Protein AF-A0A946J1V2-F1 (afdb_monomer)

Radius of gyration: 23.93 Å; Cα contacts (8 Å, |Δi|>4): 44; chains: 1; bounding box: 47×40×72 Å

Secondary structure (DSSP, 8-state):
---SS--S-THHHHTTS-SSS-HHHHHH--HHHHHHHHHHHHHHHHHHHHHHHHHHHHTTT--HHHHHHHHHHHHHHTT---GGGGTTS-HHHHHHHHHHHHHHHHGGGSGGGGGGG--GGGGG--S---

Sequence (130 aa):
MSAVITLFPSSRRQNALNGMSNERVKAISRLRDTSIILLIVVTAGLGLNTIFDSYHHASQKDVSEMLLLSEYLKSVATLRANASLIENVGIAYKVHMLVGMTIFLIFPFTRLVHVWSVPVTYLKRPYQIV

Structure (mmCIF, N/CA/C/O backbone):
data_AF-A0A946J1V2-F1
#
_entry.id   AF-A0A946J1V2-F1
#
loop_
_atom_site.group_PDB
_atom_site.id
_atom_site.type_symbol
_atom_site.label_atom_id
_atom_site.label_alt_id
_atom_site.label_comp_id
_atom_site.label_asym_id
_atom_site.label_entity_id
_atom_site.label_seq_id
_atom_site.pdbx_PDB_ins_code
_atom_site.Cartn_x
_atom_site.Cartn_y
_atom_site.Cartn_z
_atom_site.occupancy
_atom_site.B_iso_or_equiv
_atom_site.auth_seq_id
_atom_site.auth_comp_id
_atom_site.auth_asym_id
_atom_site.auth_atom_id
_atom_site.pdbx_PDB_model_num
ATOM 1 N N . MET A 1 1 ? 31.877 -25.937 49.356 1.00 45.31 1 MET A N 1
ATOM 2 C CA . MET A 1 1 ? 31.536 -24.701 48.612 1.00 45.31 1 MET A CA 1
ATOM 3 C C . MET A 1 1 ? 31.158 -25.078 47.188 1.00 45.31 1 MET A C 1
ATOM 5 O O . MET A 1 1 ? 31.901 -24.857 46.247 1.00 45.31 1 MET A O 1
ATOM 9 N N . SER A 1 2 ? 30.015 -25.744 47.081 1.00 44.66 2 SER A N 1
ATOM 10 C CA . SER A 1 2 ? 29.373 -26.206 45.855 1.00 44.66 2 SER A CA 1
ATOM 11 C C . SER A 1 2 ? 27.890 -25.863 46.028 1.00 44.66 2 SER A C 1
ATOM 13 O O . SER A 1 2 ? 27.428 -25.860 47.169 1.00 44.66 2 SER A O 1
ATOM 15 N N . ALA A 1 3 ? 27.181 -25.589 44.933 1.00 49.34 3 ALA A N 1
ATOM 16 C CA . ALA A 1 3 ? 25.720 -25.415 44.852 1.00 49.34 3 ALA A CA 1
ATOM 17 C C . ALA A 1 3 ? 25.115 -23.992 44.935 1.00 49.34 3 ALA A C 1
ATOM 19 O O . ALA A 1 3 ? 24.144 -23.788 45.653 1.00 49.34 3 ALA A O 1
ATOM 20 N N . VAL A 1 4 ? 25.590 -23.025 44.130 1.00 51.34 4 VAL A N 1
ATOM 21 C CA . VAL A 1 4 ? 24.802 -21.796 43.821 1.00 51.34 4 VAL A CA 1
ATOM 22 C C . VAL A 1 4 ? 24.878 -21.392 42.326 1.00 51.34 4 VAL A C 1
ATOM 24 O O . VAL A 1 4 ? 24.717 -20.232 41.979 1.00 51.34 4 VAL A O 1
ATOM 27 N N . ILE A 1 5 ? 25.140 -22.326 41.395 1.00 55.16 5 ILE A N 1
ATOM 28 C CA . ILE A 1 5 ? 25.204 -22.029 39.935 1.00 55.16 5 ILE A CA 1
ATOM 29 C C . ILE A 1 5 ? 24.383 -23.051 39.114 1.00 55.16 5 ILE A C 1
ATOM 31 O O . ILE A 1 5 ? 24.770 -23.467 38.031 1.00 55.16 5 ILE A O 1
ATOM 35 N N . THR A 1 6 ? 23.231 -23.506 39.617 1.00 53.81 6 THR A N 1
ATOM 36 C CA . THR A 1 6 ? 22.378 -24.488 38.901 1.00 53.81 6 THR A CA 1
ATOM 37 C C . THR A 1 6 ? 20.873 -24.222 39.022 1.00 53.81 6 THR A C 1
ATOM 39 O O . THR A 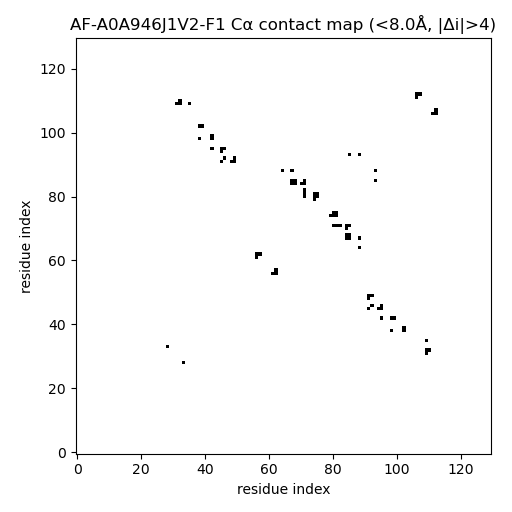1 6 ? 20.076 -25.154 39.003 1.00 53.81 6 THR A O 1
ATOM 42 N N . LEU A 1 7 ? 20.443 -22.958 39.124 1.00 52.53 7 LEU A N 1
ATOM 43 C CA . LEU A 1 7 ? 19.019 -22.621 39.306 1.00 52.53 7 LEU A CA 1
ATOM 44 C C . LEU A 1 7 ? 18.465 -21.636 38.268 1.00 52.53 7 LEU A C 1
ATOM 46 O O . LEU A 1 7 ? 17.565 -20.853 38.552 1.00 52.53 7 LEU A O 1
ATOM 50 N N . PHE A 1 8 ? 18.969 -21.709 37.034 1.00 51.31 8 PHE A N 1
ATOM 51 C CA . PHE A 1 8 ? 18.286 -21.128 35.878 1.00 51.31 8 PHE A CA 1
ATOM 52 C C . PHE A 1 8 ? 17.821 -22.249 34.940 1.00 51.31 8 PHE A C 1
ATOM 54 O O . PHE A 1 8 ? 18.660 -22.913 34.327 1.00 51.31 8 PHE A O 1
ATOM 61 N N . PRO A 1 9 ? 16.503 -22.491 34.807 1.00 52.69 9 PRO A N 1
ATOM 62 C CA . PRO A 1 9 ? 15.986 -23.489 33.884 1.00 52.69 9 PRO A CA 1
ATOM 63 C C . PRO A 1 9 ? 16.302 -23.066 32.445 1.00 52.69 9 PRO A C 1
ATOM 65 O O . PRO A 1 9 ? 15.791 -22.063 31.941 1.00 52.69 9 PRO A O 1
ATOM 68 N N . SER A 1 10 ? 17.120 -23.856 31.754 1.00 58.12 10 SER A N 1
ATOM 69 C CA . SER A 1 10 ? 17.468 -23.705 30.333 1.00 58.12 10 SER A CA 1
ATOM 70 C C . SER A 1 10 ? 16.285 -23.944 29.374 1.00 58.12 10 SER A C 1
ATOM 72 O O . SER A 1 10 ? 16.430 -23.808 28.159 1.00 58.12 10 SER A O 1
ATOM 74 N N . SER A 1 11 ? 15.091 -24.236 29.899 1.00 53.88 11 SER A N 1
ATOM 75 C CA . SER A 1 11 ? 13.886 -24.580 29.135 1.00 53.88 11 SER A CA 1
ATOM 76 C C . SER A 1 11 ? 13.219 -23.397 28.423 1.00 53.88 11 SER A C 1
ATOM 78 O O . SER A 1 11 ? 12.518 -23.600 27.436 1.00 53.88 11 SER A O 1
ATOM 80 N N . ARG A 1 12 ? 13.445 -22.144 28.852 1.00 54.72 12 ARG A N 1
ATOM 81 C CA . ARG A 1 12 ? 12.835 -20.970 28.187 1.00 54.72 12 ARG A CA 1
ATOM 82 C C . ARG A 1 12 ? 13.540 -20.531 26.905 1.00 54.72 12 ARG A C 1
ATOM 84 O O . ARG A 1 12 ? 12.921 -19.845 26.099 1.00 54.72 12 ARG A O 1
ATOM 91 N N . ARG A 1 13 ? 14.807 -20.906 26.694 1.00 51.59 13 ARG A N 1
ATOM 92 C CA . ARG A 1 13 ? 15.555 -20.506 25.487 1.00 51.59 13 ARG A CA 1
ATOM 93 C C . ARG A 1 13 ? 15.190 -21.331 24.251 1.00 51.59 13 ARG A C 1
ATOM 95 O O . ARG A 1 13 ? 15.272 -20.809 23.147 1.00 51.59 13 ARG A O 1
ATOM 102 N N . GLN A 1 14 ? 14.735 -22.573 24.420 1.00 50.84 14 GLN A N 1
ATOM 103 C CA . GLN A 1 14 ? 14.383 -23.447 23.291 1.00 50.84 14 GLN A CA 1
ATOM 104 C C . GLN A 1 14 ? 13.028 -23.084 22.652 1.00 50.84 14 GLN A C 1
ATOM 106 O O . GLN A 1 14 ? 12.845 -23.260 21.452 1.00 50.84 14 GLN A O 1
ATOM 111 N N . ASN A 1 15 ? 12.106 -22.481 23.410 1.00 49.16 15 ASN A N 1
ATOM 112 C CA . ASN A 1 15 ? 10.790 -22.073 22.897 1.00 49.16 15 ASN A CA 1
ATOM 113 C C . ASN A 1 15 ? 10.818 -20.826 21.999 1.00 49.16 15 ASN A C 1
ATOM 115 O O . ASN A 1 15 ? 9.828 -20.546 21.327 1.00 49.16 15 ASN A O 1
ATOM 119 N N . ALA A 1 16 ? 11.924 -20.080 21.969 1.00 52.28 16 ALA A N 1
ATOM 120 C CA . ALA A 1 16 ? 12.044 -18.889 21.130 1.00 52.28 16 ALA A CA 1
ATOM 121 C C . ALA A 1 16 ? 12.305 -19.221 19.650 1.00 52.28 16 ALA A C 1
ATOM 123 O O . ALA A 1 16 ? 12.0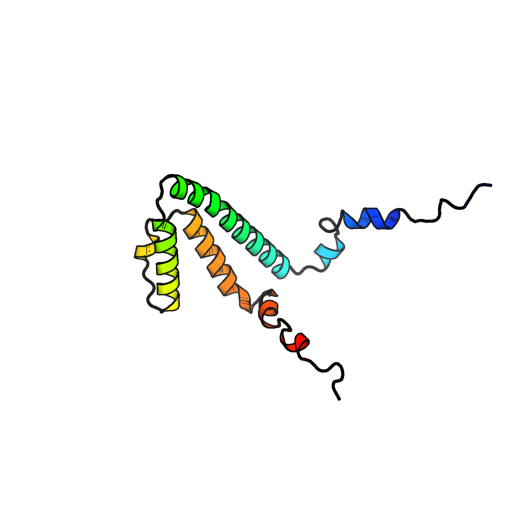56 -18.385 18.788 1.00 52.28 16 ALA A O 1
ATOM 124 N N . LEU A 1 17 ? 12.776 -20.438 19.347 1.00 54.25 17 LEU A N 1
ATOM 125 C CA . LEU A 1 17 ? 13.161 -20.842 17.989 1.00 54.25 17 LEU A CA 1
ATOM 126 C C . LEU A 1 17 ? 12.068 -21.628 17.240 1.00 54.25 17 LEU A C 1
ATOM 128 O O . LEU A 1 17 ? 12.181 -21.827 16.036 1.00 54.25 17 LEU A O 1
ATOM 132 N N . ASN A 1 18 ? 10.976 -22.014 17.913 1.00 57.50 18 ASN A N 1
ATOM 133 C CA . ASN A 1 18 ? 9.945 -22.916 17.371 1.00 57.50 18 ASN A CA 1
ATOM 134 C C . ASN A 1 18 ? 8.568 -22.245 17.201 1.00 57.50 18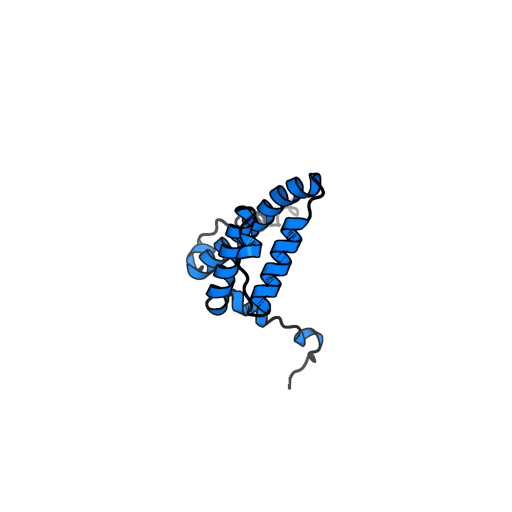 ASN A C 1
ATOM 136 O O . ASN A 1 18 ? 7.526 -22.869 17.399 1.00 57.50 18 ASN A O 1
ATOM 140 N N . GLY A 1 19 ? 8.530 -20.956 16.855 1.00 54.69 19 GLY A N 1
ATOM 141 C CA . GLY A 1 19 ? 7.265 -20.248 16.609 1.00 54.69 19 GLY A CA 1
ATOM 142 C C . GLY A 1 19 ? 6.504 -20.770 15.381 1.00 54.69 19 GLY A C 1
ATOM 143 O O . GLY A 1 19 ? 5.276 -20.814 15.386 1.00 54.69 19 GLY A O 1
ATOM 144 N N . MET A 1 20 ? 7.226 -21.214 14.347 1.00 52.50 20 MET A N 1
ATOM 145 C CA . MET A 1 20 ? 6.648 -21.641 13.063 1.00 52.50 20 MET A CA 1
ATOM 146 C C . MET A 1 20 ? 6.233 -23.122 13.013 1.00 52.50 20 MET A C 1
ATOM 148 O O . MET A 1 20 ? 5.453 -23.504 12.146 1.00 52.50 20 MET A O 1
ATOM 152 N N . SER A 1 21 ? 6.714 -23.954 13.940 1.00 52.53 21 SER A N 1
ATOM 153 C CA . SER A 1 21 ? 6.462 -25.406 14.000 1.00 52.53 21 SER A CA 1
ATOM 154 C C . SER A 1 21 ? 5.502 -25.812 15.124 1.00 52.53 21 SER A C 1
ATOM 156 O O . SER A 1 21 ? 5.348 -26.991 15.433 1.00 52.53 21 SER A O 1
ATOM 158 N N . ASN A 1 22 ? 4.842 -24.841 15.755 1.00 57.06 22 ASN A N 1
ATOM 159 C CA . ASN A 1 22 ? 3.966 -25.095 16.888 1.00 57.06 22 ASN A CA 1
ATOM 160 C C . ASN A 1 22 ? 2.566 -25.504 16.398 1.00 57.06 22 ASN A C 1
ATOM 162 O O . ASN A 1 22 ? 1.788 -24.659 15.947 1.00 57.06 22 ASN A O 1
ATOM 166 N N . GLU A 1 23 ? 2.216 -26.789 16.510 1.00 59.72 23 GLU A N 1
ATOM 167 C CA . GLU A 1 23 ? 0.894 -27.308 16.109 1.00 59.72 23 GLU A CA 1
ATOM 168 C C . GLU A 1 23 ? -0.271 -26.546 16.754 1.00 59.72 23 GLU A C 1
ATOM 170 O O . GLU A 1 23 ? -1.328 -26.379 16.148 1.00 59.72 23 GLU A O 1
ATOM 175 N N . ARG A 1 24 ? -0.049 -25.977 17.945 1.00 58.50 24 ARG A N 1
ATOM 176 C CA . ARG A 1 24 ? -1.027 -25.154 18.667 1.00 58.50 24 ARG A CA 1
ATOM 177 C C . ARG A 1 24 ? -1.457 -23.899 17.901 1.00 58.50 24 ARG A C 1
ATOM 179 O O . ARG A 1 24 ? -2.619 -23.516 17.976 1.00 58.50 24 ARG A O 1
ATOM 186 N N . VAL A 1 25 ? -0.549 -23.264 17.155 1.00 56.66 25 VAL A N 1
ATOM 187 C CA . VAL A 1 25 ? -0.862 -22.061 16.360 1.00 56.66 25 VAL A CA 1
ATOM 188 C C . VAL A 1 25 ? -1.631 -22.446 15.098 1.00 56.66 25 VAL A C 1
ATOM 190 O O . VAL A 1 25 ? -2.593 -21.775 14.728 1.00 56.66 25 VAL A O 1
ATOM 193 N N . LYS A 1 26 ? -1.271 -23.573 14.476 1.00 58.06 26 LYS A N 1
ATOM 194 C CA . LYS A 1 26 ? -1.961 -24.102 13.292 1.00 58.06 26 LYS A CA 1
ATOM 195 C C . LYS A 1 26 ? -3.371 -24.611 13.623 1.00 58.06 26 LYS A C 1
ATOM 197 O O . LYS A 1 26 ? -4.271 -24.435 12.813 1.00 58.06 26 LYS A O 1
ATOM 202 N N . ALA A 1 27 ? -3.575 -25.149 14.829 1.00 59.28 27 ALA A N 1
ATOM 203 C CA . ALA A 1 27 ? -4.865 -25.641 15.319 1.00 59.28 27 ALA A CA 1
ATOM 204 C C . ALA A 1 27 ? -5.897 -24.531 15.606 1.00 59.28 27 ALA A C 1
ATOM 206 O O . ALA A 1 27 ? -7.097 -24.792 15.584 1.00 59.28 27 ALA A O 1
ATOM 207 N N . ILE A 1 28 ? -5.449 -23.298 15.871 1.00 60.53 28 ILE A N 1
ATOM 208 C CA . ILE A 1 28 ? -6.322 -22.148 16.187 1.00 60.53 28 ILE A CA 1
ATOM 209 C C . ILE A 1 28 ? -6.393 -21.155 15.007 1.00 60.53 28 ILE A C 1
ATOM 211 O O . ILE A 1 28 ? -7.293 -20.311 14.940 1.00 60.53 28 ILE A O 1
ATOM 215 N N . SER A 1 29 ? -5.473 -21.258 14.042 1.00 60.47 29 SER A N 1
ATOM 216 C CA . SER A 1 29 ? -5.459 -20.420 12.843 1.00 60.47 29 SER A CA 1
ATOM 217 C C . SER A 1 29 ? -6.603 -20.794 11.901 1.00 60.47 29 SER A C 1
ATOM 219 O O . SER A 1 29 ? -6.724 -21.928 11.439 1.00 60.47 29 SER A O 1
ATOM 221 N N . ARG A 1 30 ? -7.456 -19.817 11.580 1.00 71.69 30 ARG A N 1
ATOM 222 C CA . ARG A 1 30 ? -8.482 -19.990 10.547 1.00 71.69 30 ARG A CA 1
ATOM 223 C C . ARG A 1 30 ? -7.799 -19.960 9.178 1.00 71.69 30 ARG A C 1
ATOM 225 O O . ARG A 1 30 ? -6.953 -19.103 8.931 1.00 71.69 30 ARG A O 1
ATOM 232 N N . LEU A 1 31 ? -8.216 -20.834 8.257 1.00 67.50 31 LEU A N 1
ATOM 233 C CA . LEU A 1 31 ? -7.681 -20.904 6.884 1.00 67.50 31 LEU A CA 1
ATOM 234 C C . LEU A 1 31 ? -7.611 -19.530 6.190 1.00 67.50 31 LEU A C 1
ATOM 236 O O . LEU A 1 31 ? -6.628 -19.226 5.522 1.00 67.50 31 LEU A O 1
ATOM 240 N N . ARG A 1 32 ? -8.609 -18.670 6.430 1.00 70.44 32 ARG A N 1
ATOM 241 C CA . ARG A 1 32 ? -8.687 -17.294 5.910 1.00 70.44 32 ARG A CA 1
ATOM 242 C C . ARG A 1 32 ? -7.570 -16.365 6.404 1.00 70.44 32 ARG A C 1
ATOM 244 O O . ARG A 1 32 ? -7.164 -15.460 5.685 1.00 70.44 32 ARG A O 1
ATOM 251 N N . ASP A 1 33 ? -7.086 -16.565 7.625 1.00 78.00 33 ASP A N 1
ATOM 252 C CA . ASP A 1 33 ? -5.998 -15.753 8.181 1.00 78.00 33 ASP A CA 1
ATOM 253 C C . ASP A 1 33 ? -4.638 -16.219 7.636 1.00 78.00 33 ASP A C 1
ATOM 255 O O . ASP A 1 33 ? -3.736 -15.417 7.423 1.00 78.00 33 ASP A O 1
ATOM 259 N N . THR A 1 34 ? -4.504 -17.512 7.333 1.00 80.19 34 THR A N 1
ATOM 260 C CA . THR A 1 34 ? -3.288 -18.053 6.707 1.00 80.19 34 THR A CA 1
ATOM 261 C C . THR A 1 34 ? -3.200 -17.664 5.229 1.00 80.19 34 THR A C 1
ATOM 263 O O . THR A 1 34 ? -2.126 -17.293 4.759 1.00 80.19 34 THR A O 1
ATOM 266 N N . SER A 1 35 ? -4.321 -17.691 4.497 1.00 83.38 35 SER A N 1
ATOM 267 C CA . SER A 1 35 ? -4.342 -17.314 3.080 1.00 83.38 35 SER A CA 1
ATOM 268 C C . SER A 1 35 ? -4.002 -15.840 2.856 1.00 83.38 35 SER A C 1
ATOM 270 O O . SER A 1 35 ? -3.289 -15.529 1.904 1.00 83.38 35 SER A O 1
ATOM 272 N N . ILE A 1 36 ? -4.439 -14.931 3.738 1.00 88.19 36 ILE A N 1
ATOM 273 C CA . ILE A 1 36 ? -4.108 -13.508 3.597 1.00 88.19 36 ILE A CA 1
ATOM 274 C C . ILE A 1 36 ? -2.631 -13.230 3.888 1.00 88.19 36 ILE A C 1
ATOM 276 O O . ILE A 1 36 ? -2.000 -12.481 3.149 1.00 88.19 36 ILE A O 1
ATOM 280 N N . ILE A 1 37 ? -2.049 -13.876 4.906 1.00 88.06 37 ILE A N 1
ATOM 281 C CA . ILE A 1 37 ? -0.612 -13.759 5.191 1.00 88.06 37 ILE A CA 1
ATOM 282 C 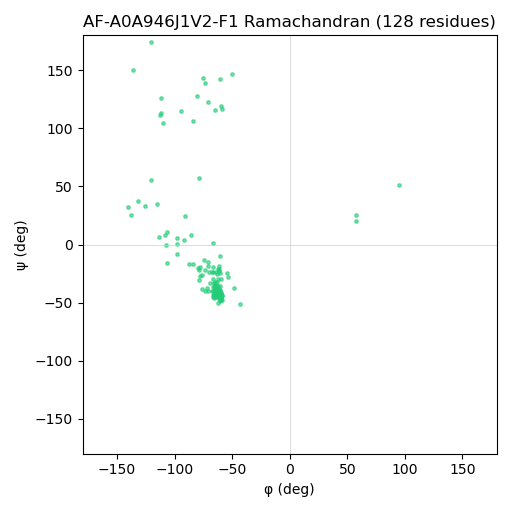C . ILE A 1 37 ? 0.196 -14.274 3.996 1.00 88.06 37 ILE A C 1
ATOM 284 O O . ILE A 1 37 ? 1.131 -13.606 3.563 1.00 88.06 37 ILE A O 1
ATOM 288 N N . LEU A 1 38 ? -0.199 -15.412 3.414 1.00 89.25 38 LEU A N 1
ATOM 289 C CA . LEU A 1 38 ? 0.431 -15.946 2.207 1.00 89.25 38 LEU A CA 1
ATOM 290 C C . LEU A 1 38 ? 0.353 -14.954 1.037 1.00 89.25 38 LEU A C 1
ATOM 292 O O . LEU A 1 38 ? 1.372 -14.686 0.409 1.00 89.25 38 LEU A O 1
ATOM 296 N N . LEU A 1 39 ? -0.822 -14.374 0.768 1.00 90.12 39 LEU A N 1
ATOM 297 C CA . LEU A 1 39 ? -0.998 -13.380 -0.297 1.00 90.12 39 LEU A CA 1
ATOM 298 C C . LEU A 1 39 ? -0.124 -12.137 -0.091 1.00 90.12 39 LEU A C 1
ATOM 300 O O . LEU A 1 39 ? 0.469 -11.644 -1.048 1.00 90.12 39 LEU A O 1
ATOM 304 N N . ILE A 1 40 ? 0.001 -11.656 1.148 1.00 91.19 40 ILE A N 1
ATOM 305 C CA . ILE A 1 40 ? 0.871 -10.519 1.477 1.00 91.19 40 ILE A CA 1
ATOM 306 C C . ILE A 1 40 ? 2.342 -10.876 1.244 1.00 91.19 40 ILE A C 1
ATOM 308 O O . ILE A 1 40 ? 3.081 -10.086 0.664 1.00 91.19 40 ILE A O 1
ATOM 312 N N . VAL A 1 41 ? 2.775 -12.071 1.648 1.00 92.69 41 VAL A N 1
ATOM 313 C CA . VAL A 1 41 ? 4.150 -12.535 1.406 1.00 92.69 41 VAL A CA 1
ATOM 314 C C . VAL A 1 41 ? 4.429 -12.658 -0.092 1.00 92.69 41 VAL A C 1
ATOM 316 O O . VAL A 1 41 ? 5.476 -12.213 -0.554 1.00 92.69 41 VAL A O 1
ATOM 319 N N . VAL A 1 42 ? 3.481 -13.193 -0.866 1.00 93.50 42 VAL A N 1
ATOM 320 C CA . VAL A 1 42 ? 3.595 -13.296 -2.327 1.00 93.50 42 VAL A CA 1
ATOM 321 C C . VAL A 1 42 ? 3.688 -11.913 -2.967 1.00 93.50 42 VAL A C 1
ATOM 323 O O . VAL A 1 42 ? 4.609 -11.670 -3.742 1.00 93.50 42 VAL A O 1
ATOM 326 N N . THR A 1 43 ? 2.788 -10.980 -2.635 1.00 94.19 43 THR A N 1
ATOM 327 C CA . THR A 1 43 ? 2.822 -9.635 -3.233 1.00 94.19 43 THR A CA 1
ATOM 328 C C . THR A 1 43 ? 4.073 -8.857 -2.830 1.00 94.19 43 THR A C 1
ATOM 330 O O . THR A 1 43 ? 4.621 -8.129 -3.655 1.00 94.19 43 THR A O 1
ATOM 333 N N . ALA A 1 44 ? 4.556 -9.030 -1.595 1.00 94.00 44 ALA A N 1
ATOM 334 C CA . ALA A 1 44 ? 5.801 -8.431 -1.132 1.00 94.00 44 ALA A CA 1
ATOM 335 C C . ALA A 1 44 ? 6.999 -9.008 -1.896 1.00 94.00 44 ALA A C 1
ATOM 337 O O . ALA A 1 44 ? 7.820 -8.244 -2.395 1.00 94.00 44 ALA A O 1
ATOM 338 N N . GLY A 1 45 ? 7.059 -10.333 -2.064 1.00 94.50 45 GLY A N 1
ATOM 339 C CA . GLY A 1 45 ? 8.085 -11.005 -2.862 1.00 94.50 45 GLY A CA 1
ATOM 340 C C . GLY A 1 45 ? 8.081 -10.561 -4.326 1.00 94.50 45 GLY A C 1
ATOM 341 O O . GLY A 1 45 ? 9.137 -10.276 -4.881 1.00 94.50 45 GLY A O 1
ATOM 342 N N . LEU A 1 46 ? 6.900 -10.414 -4.933 1.00 92.25 46 LEU A N 1
ATOM 343 C CA . LEU A 1 46 ? 6.759 -9.856 -6.280 1.00 92.25 46 LEU A CA 1
ATOM 344 C C . LEU A 1 46 ? 7.228 -8.397 -6.346 1.00 92.25 46 LEU A C 1
ATOM 346 O O . LEU A 1 46 ? 7.919 -8.033 -7.290 1.00 92.25 46 LEU A O 1
ATOM 350 N N . GLY A 1 47 ? 6.907 -7.575 -5.343 1.00 90.62 47 GLY A N 1
ATOM 351 C CA . GLY A 1 47 ? 7.386 -6.192 -5.263 1.00 90.62 47 GLY A CA 1
ATOM 352 C C . GLY A 1 47 ? 8.911 -6.117 -5.158 1.00 90.62 47 GLY A C 1
ATOM 353 O O . GLY A 1 47 ? 9.551 -5.379 -5.898 1.00 90.62 47 GLY A O 1
ATOM 354 N N . LEU A 1 48 ? 9.516 -6.957 -4.318 1.00 92.06 48 LEU A N 1
ATOM 355 C CA . LEU A 1 48 ? 10.971 -7.117 -4.244 1.00 92.06 48 LEU A CA 1
ATOM 356 C C . LEU A 1 48 ? 11.565 -7.589 -5.578 1.00 92.06 48 LEU A C 1
ATOM 358 O O . LEU A 1 48 ? 12.612 -7.092 -5.981 1.00 92.06 48 LEU A O 1
ATOM 362 N N . ASN A 1 49 ? 10.886 -8.490 -6.292 1.00 90.44 49 ASN A N 1
ATOM 363 C CA . ASN A 1 49 ? 11.329 -8.943 -7.608 1.00 90.44 49 ASN A CA 1
ATOM 364 C C . ASN A 1 49 ? 11.365 -7.798 -8.635 1.00 90.44 49 ASN A C 1
ATOM 366 O O . ASN A 1 49 ? 12.328 -7.685 -9.387 1.00 90.44 49 ASN A O 1
ATOM 370 N N . THR A 1 50 ? 10.375 -6.896 -8.624 1.00 87.00 50 THR A N 1
ATOM 371 C CA . THR A 1 50 ? 10.355 -5.744 -9.547 1.00 87.00 50 THR A CA 1
ATOM 372 C C . THR A 1 50 ? 11.541 -4.793 -9.367 1.00 87.00 50 THR A C 1
ATOM 374 O O . THR A 1 50 ? 11.898 -4.094 -10.308 1.00 87.00 50 THR A O 1
ATOM 377 N N . ILE A 1 51 ? 12.213 -4.804 -8.208 1.00 86.69 51 ILE A N 1
ATOM 378 C CA . ILE A 1 51 ? 13.431 -4.010 -7.983 1.00 86.69 51 ILE A CA 1
ATOM 379 C C . ILE A 1 51 ? 14.570 -4.486 -8.892 1.00 86.69 51 ILE A C 1
ATOM 381 O O . ILE A 1 51 ? 15.332 -3.658 -9.388 1.00 86.69 51 ILE A O 1
ATOM 385 N N . PHE A 1 52 ? 14.685 -5.794 -9.146 1.00 85.50 52 PHE A N 1
ATOM 386 C CA . PHE A 1 52 ? 15.702 -6.328 -10.058 1.00 85.50 52 PHE A CA 1
ATOM 387 C C . PHE A 1 52 ? 15.453 -5.862 -11.497 1.00 85.50 52 PHE A C 1
ATOM 389 O O . PHE A 1 52 ? 16.386 -5.409 -12.163 1.00 85.50 52 PHE A O 1
ATOM 396 N N . ASP A 1 53 ? 14.193 -5.883 -11.938 1.00 79.88 53 ASP A N 1
ATOM 397 C CA . ASP A 1 53 ? 13.796 -5.374 -13.255 1.00 79.88 53 ASP A CA 1
ATOM 398 C C . ASP A 1 53 ? 14.023 -3.857 -13.352 1.00 79.88 53 ASP A C 1
ATOM 400 O O . ASP A 1 53 ? 14.602 -3.369 -14.322 1.00 79.88 53 ASP A O 1
ATOM 404 N N . SER A 1 54 ? 13.658 -3.094 -12.317 1.00 80.75 54 SER A N 1
ATOM 405 C CA . SER A 1 54 ? 13.909 -1.650 -12.256 1.00 80.75 54 SER A CA 1
ATOM 406 C C . SER A 1 54 ? 15.404 -1.311 -12.253 1.00 80.75 54 SER A C 1
ATOM 408 O O . SER A 1 54 ? 15.803 -0.322 -12.861 1.00 80.75 54 SER A O 1
ATOM 410 N N . TYR A 1 55 ? 16.256 -2.121 -11.615 1.00 80.94 55 TYR A N 1
ATOM 411 C CA . TYR A 1 55 ? 17.711 -1.931 -11.640 1.00 80.94 55 TYR A CA 1
ATOM 412 C C . TYR A 1 55 ? 18.279 -2.090 -13.055 1.00 80.94 55 TYR A C 1
ATOM 414 O O . TYR A 1 55 ? 19.139 -1.310 -13.470 1.00 80.94 55 TYR A O 1
ATOM 422 N N . HIS A 1 56 ? 17.763 -3.055 -13.822 1.00 77.44 56 HIS A N 1
ATOM 423 C CA . HIS A 1 56 ? 18.157 -3.254 -15.214 1.00 77.44 56 HIS A CA 1
ATOM 424 C C . HIS A 1 56 ? 17.827 -2.030 -16.088 1.00 77.44 56 HIS A C 1
ATOM 426 O O . HIS A 1 56 ? 18.687 -1.572 -16.840 1.00 77.44 56 HIS A O 1
ATOM 432 N N . HIS A 1 57 ? 16.634 -1.447 -15.932 1.00 72.19 57 HIS A N 1
ATOM 433 C CA . HIS A 1 57 ? 16.217 -0.241 -16.663 1.00 72.19 57 HIS A CA 1
ATOM 434 C C . HIS A 1 57 ? 16.942 1.028 -16.176 1.00 72.19 57 HIS A C 1
ATOM 436 O O . HIS A 1 57 ? 17.383 1.853 -16.980 1.00 72.19 57 HIS A O 1
ATOM 442 N N . ALA A 1 58 ? 17.188 1.151 -14.867 1.00 70.69 58 ALA A N 1
ATOM 443 C CA . ALA A 1 58 ? 17.950 2.257 -14.285 1.00 70.69 58 ALA A CA 1
ATOM 444 C C . ALA A 1 58 ? 19.418 2.268 -14.745 1.00 70.69 58 ALA A C 1
ATOM 446 O O . ALA A 1 58 ? 19.987 3.337 -14.977 1.00 70.69 58 ALA A O 1
ATOM 447 N N . SER A 1 59 ? 20.017 1.092 -14.963 1.00 71.44 59 SER A N 1
ATOM 448 C CA . SER A 1 59 ? 21.343 0.963 -15.577 1.00 71.44 59 SER A CA 1
ATOM 449 C C . SER A 1 59 ? 21.392 1.512 -17.013 1.00 71.44 59 SER A C 1
ATOM 451 O O . SER A 1 59 ? 22.472 1.861 -17.488 1.00 71.44 59 SER A O 1
ATOM 453 N N . GLN A 1 60 ? 20.246 1.622 -17.691 1.00 70.19 60 GLN A N 1
ATOM 454 C CA . GLN A 1 60 ? 20.098 2.193 -19.036 1.00 70.19 60 GLN A CA 1
ATOM 455 C C . GLN A 1 60 ? 19.635 3.667 -19.012 1.00 70.19 60 GLN A C 1
ATOM 457 O O . GLN A 1 60 ? 19.415 4.256 -20.067 1.00 70.19 60 GLN A O 1
ATOM 462 N N . LYS A 1 61 ? 19.535 4.287 -17.820 1.00 67.12 61 LYS A N 1
ATOM 463 C CA . LYS A 1 61 ? 18.968 5.633 -17.572 1.00 67.12 61 LYS A CA 1
ATOM 464 C C . LYS A 1 61 ? 17.516 5.806 -18.040 1.00 67.12 61 LYS A C 1
ATOM 466 O O . LYS A 1 61 ? 17.063 6.940 -18.197 1.00 67.12 61 LYS A O 1
ATOM 471 N N . ASP A 1 62 ? 16.780 4.716 -18.222 1.00 76.50 62 ASP A N 1
ATOM 472 C CA . ASP A 1 62 ? 15.379 4.776 -18.614 1.00 76.50 62 ASP A CA 1
ATOM 473 C C . ASP A 1 62 ? 14.477 4.721 -17.371 1.00 76.50 62 ASP A C 1
ATOM 475 O O . ASP A 1 62 ? 14.465 3.742 -16.627 1.00 76.50 62 ASP A O 1
ATOM 479 N N . VAL A 1 63 ? 13.752 5.815 -17.119 1.00 76.06 63 VAL A N 1
ATOM 480 C CA . VAL A 1 63 ? 12.805 5.967 -15.993 1.00 76.06 63 VAL A CA 1
ATOM 481 C C . VAL A 1 63 ? 11.352 5.953 -16.498 1.00 76.06 63 VAL A C 1
ATOM 483 O O . VAL A 1 63 ? 10.412 6.225 -15.749 1.00 76.06 63 VAL A O 1
ATOM 486 N N . SER A 1 64 ? 11.143 5.650 -17.783 1.00 82.25 64 SER A N 1
ATOM 487 C CA . SER A 1 64 ? 9.828 5.700 -18.425 1.00 82.25 64 SER A CA 1
ATOM 488 C C . SER A 1 64 ? 8.818 4.741 -17.790 1.00 82.25 64 SER A C 1
ATOM 490 O O . SER A 1 64 ? 7.673 5.138 -17.575 1.00 82.25 64 SER A O 1
ATOM 492 N N . GLU A 1 65 ? 9.229 3.533 -17.386 1.00 83.06 65 GLU A N 1
ATOM 493 C CA . GLU A 1 65 ? 8.334 2.549 -16.756 1.00 83.06 65 GLU A CA 1
ATOM 494 C C . GLU A 1 65 ? 7.682 3.078 -15.467 1.00 83.06 65 GLU A C 1
ATOM 496 O O . GLU A 1 65 ? 6.475 2.929 -15.268 1.00 83.06 65 GLU A O 1
ATOM 501 N N . MET A 1 66 ? 8.451 3.755 -14.606 1.00 84.88 66 MET A N 1
ATOM 502 C CA . MET A 1 66 ? 7.931 4.330 -13.358 1.00 84.88 66 MET A CA 1
ATOM 503 C C . MET A 1 66 ? 6.910 5.441 -13.636 1.00 84.88 66 MET A C 1
ATOM 505 O O . MET A 1 66 ? 5.892 5.542 -12.946 1.00 84.88 66 MET A O 1
ATOM 509 N N . LEU A 1 67 ? 7.168 6.269 -14.655 1.00 87.94 67 LEU A N 1
ATOM 510 C CA . LEU A 1 67 ? 6.261 7.342 -15.064 1.00 87.94 67 LEU A CA 1
ATOM 511 C C . LEU A 1 67 ? 4.949 6.778 -15.621 1.00 87.94 67 LEU A C 1
ATOM 513 O O . LEU A 1 67 ? 3.878 7.249 -15.237 1.00 87.94 67 LEU A O 1
ATOM 517 N N . LEU A 1 68 ? 5.023 5.737 -16.455 1.00 89.69 68 LEU A N 1
ATOM 518 C CA . LEU A 1 68 ? 3.854 5.051 -17.009 1.00 89.69 68 LEU A CA 1
ATOM 519 C C . LEU A 1 68 ? 2.983 4.424 -15.912 1.00 89.69 68 LEU A C 1
ATOM 521 O O . LEU A 1 68 ? 1.764 4.602 -15.914 1.00 89.69 68 LEU A O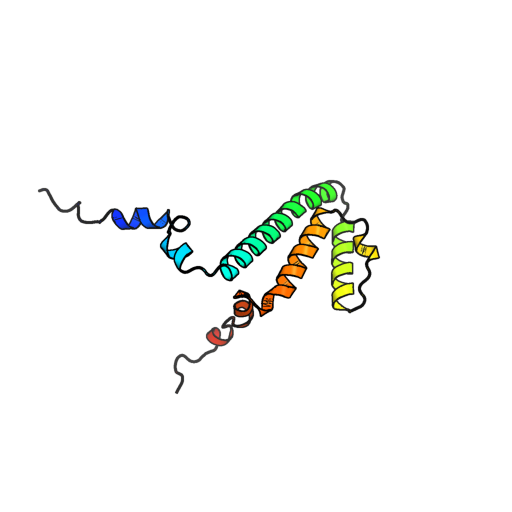 1
ATOM 525 N N . LEU A 1 69 ? 3.599 3.748 -14.936 1.00 88.69 69 LEU A N 1
ATOM 526 C CA . LEU A 1 69 ? 2.893 3.151 -13.798 1.00 88.69 69 LEU A CA 1
ATOM 527 C C . LEU A 1 69 ? 2.218 4.209 -12.911 1.00 88.69 69 LEU A C 1
ATOM 529 O O . LEU A 1 69 ? 1.066 4.033 -12.509 1.00 88.69 69 LEU A O 1
ATOM 533 N N . SER A 1 70 ? 2.904 5.319 -12.627 1.00 89.62 70 SER A N 1
ATOM 534 C CA . SER A 1 70 ? 2.353 6.429 -11.837 1.00 89.62 70 SER A CA 1
ATOM 535 C C . SER A 1 70 ? 1.160 7.093 -12.534 1.00 89.62 70 SER A C 1
ATOM 537 O O . SER A 1 70 ? 0.108 7.296 -11.919 1.00 89.62 70 SER A O 1
ATOM 539 N N . GLU A 1 71 ? 1.279 7.367 -13.838 1.00 90.75 71 GLU A N 1
ATOM 540 C CA . GLU A 1 71 ? 0.191 7.968 -14.613 1.00 90.75 71 GLU A CA 1
ATOM 541 C C . GLU A 1 71 ? -0.998 7.006 -14.739 1.00 90.75 71 GLU A C 1
ATOM 543 O O . GLU A 1 71 ? -2.149 7.429 -14.619 1.00 90.75 71 GLU A O 1
ATOM 548 N N . TYR A 1 72 ? -0.748 5.698 -14.872 1.00 90.75 72 TYR A N 1
ATOM 549 C CA . TYR A 1 72 ? -1.807 4.691 -14.836 1.00 90.75 72 TYR A CA 1
ATOM 550 C C . TYR A 1 72 ? -2.559 4.706 -13.498 1.00 90.75 72 TYR A C 1
ATOM 552 O O . TYR A 1 72 ? -3.789 4.797 -13.496 1.00 90.75 72 TYR A O 1
ATOM 560 N N . LEU A 1 73 ? -1.854 4.698 -12.361 1.00 90.00 73 LEU A N 1
ATOM 561 C CA . LEU A 1 73 ? -2.484 4.758 -11.035 1.00 90.00 73 LEU A CA 1
ATOM 562 C C . LEU A 1 73 ? -3.320 6.029 -10.854 1.00 90.00 73 LEU A C 1
ATOM 564 O O . LEU A 1 73 ? -4.445 5.969 -10.353 1.00 90.00 73 LEU A O 1
ATOM 568 N N . LYS A 1 74 ? -2.814 7.174 -11.318 1.00 91.12 74 LYS A N 1
ATOM 569 C CA . LYS A 1 74 ? -3.557 8.438 -11.324 1.00 91.12 74 LYS A CA 1
ATOM 570 C C . LYS A 1 74 ? -4.801 8.367 -12.213 1.00 91.12 74 LYS A C 1
ATOM 572 O O . LYS A 1 74 ? -5.860 8.860 -11.822 1.00 91.12 74 LYS A O 1
ATOM 577 N N . SER A 1 75 ? -4.709 7.730 -13.379 1.00 90.56 75 SER A N 1
ATOM 578 C CA . SER A 1 75 ? -5.842 7.523 -14.289 1.00 90.56 75 SER A CA 1
ATOM 579 C C . SER A 1 75 ? -6.950 6.686 -13.631 1.00 90.56 75 SER A C 1
ATOM 581 O O . SER A 1 75 ? -8.125 7.043 -13.697 1.00 90.56 75 SER A O 1
ATOM 583 N N . VAL A 1 76 ? -6.578 5.636 -12.890 1.00 89.88 76 VAL A N 1
ATOM 584 C CA . VAL A 1 76 ? -7.515 4.799 -12.126 1.00 89.88 76 VAL A CA 1
ATOM 585 C C . VAL A 1 76 ? -8.147 5.598 -10.983 1.00 89.88 76 VAL A C 1
ATOM 587 O O . VAL A 1 76 ? -9.365 5.575 -10.822 1.00 89.88 76 VAL A O 1
ATOM 590 N N . ALA A 1 77 ? -7.350 6.368 -10.234 1.00 89.12 77 ALA A N 1
ATOM 591 C CA . ALA A 1 77 ? -7.838 7.197 -9.129 1.00 89.12 77 ALA A CA 1
ATOM 592 C C . ALA A 1 77 ? -8.778 8.328 -9.589 1.00 89.12 77 ALA A C 1
ATOM 594 O O . ALA A 1 77 ? -9.711 8.690 -8.878 1.00 89.12 77 ALA A O 1
ATOM 595 N N . THR A 1 78 ? -8.557 8.869 -10.790 1.00 93.38 78 THR A N 1
ATOM 596 C CA . THR A 1 78 ? -9.412 9.894 -11.417 1.00 93.38 78 THR A CA 1
ATOM 597 C C . THR A 1 78 ? -10.601 9.306 -12.184 1.00 93.38 78 THR A C 1
ATOM 599 O O . THR A 1 78 ? -11.306 10.044 -12.872 1.00 93.38 78 THR A O 1
ATOM 602 N N . LEU A 1 79 ? -10.844 7.992 -12.068 1.00 89.44 79 LEU A N 1
ATOM 603 C CA . LEU A 1 79 ? -11.915 7.258 -12.757 1.00 89.44 79 LEU A CA 1
ATOM 604 C C . LEU A 1 79 ? -11.854 7.371 -14.294 1.00 89.44 79 LEU A C 1
ATOM 606 O O . LEU A 1 79 ? -12.858 7.214 -14.984 1.00 89.44 79 LEU A O 1
ATOM 610 N N . ARG A 1 80 ? -10.660 7.623 -14.840 1.00 89.81 80 ARG A N 1
ATOM 611 C CA . ARG A 1 80 ? -10.352 7.719 -16.273 1.00 89.81 80 ARG A CA 1
ATOM 612 C C . ARG A 1 80 ? -9.304 6.678 -16.653 1.00 89.81 80 ARG A C 1
ATOM 614 O O . ARG A 1 80 ? -8.239 7.021 -17.156 1.00 89.81 80 ARG A O 1
ATOM 621 N N . ALA A 1 81 ? -9.591 5.411 -16.366 1.00 85.44 81 ALA A N 1
ATOM 622 C CA . ALA A 1 81 ? -8.635 4.327 -16.558 1.00 85.44 81 ALA A CA 1
ATOM 623 C C . ALA A 1 81 ? -8.189 4.230 -18.027 1.00 85.44 81 ALA A C 1
ATOM 625 O O . ALA A 1 81 ? -9.000 3.957 -18.912 1.00 85.44 81 ALA A O 1
ATOM 626 N N . ASN A 1 82 ? -6.894 4.445 -18.273 1.00 87.69 82 ASN A N 1
ATOM 627 C CA . ASN A 1 82 ? -6.303 4.329 -19.601 1.00 87.69 82 ASN A CA 1
ATOM 628 C C . ASN A 1 82 ? -5.390 3.097 -19.678 1.00 87.69 82 ASN A C 1
ATOM 630 O O . ASN A 1 82 ? -4.273 3.103 -19.164 1.00 87.69 82 ASN A O 1
ATOM 634 N N . ALA A 1 83 ? -5.872 2.042 -20.337 1.00 84.56 83 ALA A N 1
ATOM 635 C CA . ALA A 1 83 ? -5.157 0.774 -20.457 1.00 84.56 83 ALA A CA 1
ATOM 636 C C . ALA A 1 83 ? -3.924 0.835 -21.380 1.00 84.56 83 ALA A C 1
ATOM 638 O O . ALA A 1 83 ? -3.052 -0.024 -21.259 1.00 84.56 83 ALA A O 1
ATOM 639 N N . SER A 1 84 ? -3.800 1.840 -22.257 1.00 88.06 84 SER A N 1
ATOM 640 C CA . SER A 1 84 ? -2.638 1.937 -23.156 1.00 88.06 84 SER A CA 1
ATOM 641 C C . SER A 1 84 ? -1.334 2.237 -22.408 1.00 88.06 84 SER A C 1
ATOM 643 O O . SER A 1 84 ? -0.256 1.863 -22.863 1.00 88.06 84 SER A O 1
ATOM 645 N N . LEU A 1 85 ? -1.421 2.842 -21.217 1.00 84.94 85 LEU A N 1
ATOM 646 C CA . LEU A 1 85 ? -0.263 3.188 -20.384 1.00 84.94 85 LEU A CA 1
ATOM 647 C C . LEU A 1 85 ? 0.490 1.961 -19.851 1.00 84.94 85 LEU A C 1
ATOM 649 O O . LEU A 1 85 ? 1.671 2.059 -19.535 1.00 84.94 85 LEU A O 1
ATOM 653 N N . ILE A 1 86 ? -0.176 0.809 -19.754 1.00 86.12 86 ILE A N 1
ATOM 654 C CA . ILE A 1 86 ? 0.404 -0.427 -19.208 1.00 86.12 86 ILE A CA 1
ATOM 655 C C . ILE A 1 86 ? 0.700 -1.478 -20.280 1.00 86.12 86 ILE A C 1
ATOM 657 O O . ILE A 1 86 ? 1.192 -2.555 -19.950 1.00 86.12 86 ILE A O 1
ATOM 661 N N . GLU A 1 87 ? 0.419 -1.202 -21.555 1.00 85.12 87 GLU A N 1
ATOM 662 C CA . GLU A 1 87 ? 0.540 -2.183 -22.639 1.00 85.12 87 GLU A CA 1
ATOM 663 C C . GLU A 1 87 ? 1.975 -2.712 -22.769 1.00 85.12 87 GLU A C 1
ATOM 665 O O . GLU A 1 87 ? 2.196 -3.924 -22.722 1.00 85.12 87 GLU A O 1
ATOM 670 N N . ASN A 1 88 ? 2.952 -1.804 -22.783 1.00 84.25 88 ASN A N 1
ATOM 671 C CA . ASN A 1 88 ? 4.372 -2.119 -22.965 1.00 84.25 88 ASN A CA 1
ATOM 672 C C . ASN A 1 88 ? 5.145 -2.345 -21.656 1.00 84.25 88 ASN A C 1
ATOM 674 O O . ASN A 1 88 ? 6.352 -2.549 -21.688 1.00 84.25 88 ASN A O 1
ATOM 678 N N . VAL A 1 89 ? 4.470 -2.324 -20.504 1.00 85.50 89 VAL A N 1
ATOM 679 C CA . VAL A 1 89 ? 5.131 -2.522 -19.207 1.00 85.50 89 VAL A CA 1
ATOM 680 C C . VAL A 1 89 ? 5.473 -4.001 -18.995 1.00 85.50 89 VAL A C 1
ATOM 682 O O . VAL A 1 89 ? 4.685 -4.892 -19.351 1.00 85.50 89 VAL A O 1
ATOM 685 N N . GLY A 1 90 ? 6.628 -4.255 -18.369 1.00 85.81 90 GLY A N 1
ATOM 686 C CA . GLY A 1 90 ? 7.096 -5.587 -17.994 1.00 85.81 90 GLY A CA 1
ATOM 687 C C . GLY A 1 90 ? 6.061 -6.423 -17.228 1.00 85.81 90 GLY A C 1
ATOM 688 O O . GLY A 1 90 ? 5.236 -5.925 -16.453 1.00 85.81 90 GLY A O 1
ATOM 689 N N . ILE A 1 91 ? 6.098 -7.740 -17.442 1.00 88.50 91 ILE A N 1
ATOM 690 C CA . ILE A 1 91 ? 5.080 -8.653 -16.906 1.00 88.50 91 ILE A CA 1
ATOM 691 C C . ILE A 1 91 ? 5.105 -8.750 -15.376 1.00 88.50 91 ILE A C 1
ATOM 693 O O . ILE A 1 91 ? 4.054 -8.930 -14.763 1.00 88.50 91 ILE A O 1
ATOM 697 N N . ALA A 1 92 ? 6.271 -8.563 -14.749 1.00 88.44 92 ALA A N 1
ATOM 698 C CA . ALA A 1 92 ? 6.412 -8.572 -13.295 1.00 88.44 92 ALA A CA 1
ATOM 699 C C . ALA A 1 92 ? 5.538 -7.494 -12.630 1.00 88.44 92 ALA A C 1
ATOM 701 O O . ALA A 1 92 ? 4.812 -7.791 -11.678 1.00 88.44 92 ALA A O 1
ATOM 702 N N . TYR A 1 93 ? 5.520 -6.274 -13.181 1.00 88.81 93 TYR A N 1
ATOM 703 C CA . TYR A 1 93 ? 4.680 -5.185 -12.676 1.00 88.81 93 TYR A CA 1
ATOM 704 C C . TYR A 1 93 ? 3.189 -5.469 -12.879 1.00 88.81 93 TYR A C 1
ATOM 706 O O . TYR A 1 93 ? 2.386 -5.216 -11.982 1.00 88.81 93 TYR A O 1
ATOM 714 N N . LYS A 1 94 ? 2.806 -6.047 -14.028 1.00 90.06 94 LYS A N 1
ATOM 715 C CA . LYS A 1 94 ? 1.414 -6.445 -14.312 1.00 90.06 94 LYS A CA 1
ATOM 716 C C . LYS A 1 94 ? 0.909 -7.479 -13.305 1.00 90.06 94 LYS A C 1
ATOM 718 O O . LYS A 1 94 ? -0.179 -7.316 -12.754 1.00 90.06 94 LYS A O 1
ATOM 723 N N . VAL A 1 95 ? 1.712 -8.506 -13.020 1.00 92.81 95 VAL A N 1
ATOM 724 C CA . VAL A 1 95 ? 1.377 -9.536 -12.025 1.00 92.81 95 VAL A CA 1
ATOM 725 C C . VAL A 1 95 ? 1.305 -8.934 -10.620 1.00 92.81 95 VAL A C 1
ATOM 727 O O . VAL A 1 95 ? 0.346 -9.203 -9.900 1.00 92.81 95 VAL A O 1
ATOM 730 N N . HIS A 1 96 ? 2.256 -8.075 -10.237 1.00 92.44 96 HIS A N 1
ATOM 731 C CA . HIS A 1 96 ? 2.222 -7.391 -8.942 1.00 92.44 96 HIS A CA 1
ATOM 732 C C . HIS A 1 96 ? 0.955 -6.536 -8.771 1.00 92.44 96 HIS A C 1
ATOM 734 O O . HIS A 1 96 ? 0.276 -6.646 -7.751 1.00 92.44 96 HIS A O 1
ATOM 740 N N . MET A 1 97 ? 0.583 -5.742 -9.783 1.00 91.00 97 MET A N 1
ATOM 741 C CA . MET A 1 97 ? -0.645 -4.937 -9.764 1.00 91.00 97 MET A CA 1
ATOM 742 C C . MET A 1 97 ? -1.902 -5.804 -9.639 1.00 91.00 97 MET A C 1
ATOM 744 O O . MET A 1 97 ? -2.785 -5.487 -8.845 1.00 91.00 97 MET A O 1
ATOM 748 N N . LEU A 1 98 ? -1.979 -6.919 -10.371 1.00 92.31 98 LEU A N 1
ATOM 749 C CA . LEU A 1 98 ? -3.113 -7.842 -10.296 1.00 92.31 98 LEU A CA 1
ATOM 750 C C . LEU A 1 98 ? -3.276 -8.432 -8.886 1.00 92.31 98 LEU A C 1
ATOM 752 O O . LEU A 1 98 ? -4.381 -8.444 -8.333 1.00 92.31 98 LEU A O 1
ATOM 756 N N . VAL A 1 99 ? -2.176 -8.894 -8.285 1.00 93.56 99 VAL A N 1
ATOM 757 C CA . VAL A 1 99 ? -2.178 -9.439 -6.920 1.00 93.56 99 VAL A CA 1
ATOM 758 C C . VAL A 1 99 ? -2.537 -8.346 -5.906 1.00 93.56 99 VAL A C 1
ATOM 760 O O . VAL A 1 99 ? -3.384 -8.575 -5.042 1.00 93.56 99 VAL A O 1
ATOM 763 N N . GLY A 1 100 ? -1.978 -7.141 -6.047 1.00 91.56 100 GLY A N 1
ATOM 764 C CA . GLY A 1 100 ? -2.286 -5.995 -5.190 1.00 91.56 100 GLY A CA 1
ATOM 765 C C . GLY A 1 100 ? -3.764 -5.592 -5.231 1.00 91.56 100 GLY A C 1
ATOM 766 O O . GLY A 1 100 ? -4.397 -5.447 -4.185 1.00 91.56 100 GLY A O 1
ATOM 767 N N . MET A 1 101 ? -4.354 -5.499 -6.426 1.00 91.31 101 MET A N 1
ATOM 768 C CA . MET A 1 101 ? -5.784 -5.201 -6.589 1.00 91.31 101 MET A CA 1
ATOM 769 C C . MET A 1 101 ? -6.675 -6.308 -6.013 1.00 91.31 101 MET A C 1
ATOM 771 O O . MET A 1 101 ? -7.710 -6.021 -5.410 1.00 91.31 101 MET A O 1
ATOM 775 N N . THR A 1 102 ? -6.253 -7.571 -6.119 1.00 91.88 102 THR A N 1
ATOM 776 C CA . THR A 1 102 ? -6.957 -8.708 -5.503 1.00 91.88 102 THR A CA 1
ATOM 777 C C . THR A 1 102 ? -6.957 -8.607 -3.974 1.00 91.88 102 THR A C 1
ATOM 779 O O . THR A 1 102 ? -7.982 -8.854 -3.337 1.00 91.88 102 THR A O 1
ATOM 782 N N . ILE A 1 103 ? -5.840 -8.188 -3.367 1.00 90.88 103 ILE A N 1
ATOM 783 C CA . ILE A 1 103 ? -5.771 -7.939 -1.919 1.00 90.88 103 ILE A CA 1
ATOM 784 C C . ILE A 1 103 ? -6.724 -6.810 -1.527 1.00 90.88 103 ILE A C 1
ATOM 786 O O . ILE A 1 103 ? -7.450 -6.959 -0.546 1.00 90.88 103 ILE A O 1
ATOM 790 N N . PHE A 1 104 ? -6.776 -5.720 -2.298 1.00 89.25 104 PHE A N 1
ATOM 791 C CA . PHE A 1 104 ? -7.696 -4.611 -2.034 1.00 89.25 104 PHE A CA 1
ATOM 792 C C . PHE A 1 104 ? -9.172 -5.037 -2.115 1.00 89.25 104 PHE A C 1
ATOM 794 O O . PHE A 1 104 ? -9.987 -4.594 -1.311 1.00 89.25 104 PHE A O 1
ATOM 801 N N . LEU A 1 105 ? -9.519 -5.959 -3.019 1.00 90.12 105 LEU A N 1
ATOM 802 C CA . LEU A 1 105 ? -10.873 -6.516 -3.125 1.00 90.12 105 LEU A CA 1
ATOM 803 C C . LEU A 1 105 ? -11.258 -7.379 -1.909 1.00 90.12 105 LEU A C 1
ATOM 805 O O . LEU A 1 105 ? -12.392 -7.331 -1.435 1.00 90.12 105 LEU A O 1
ATOM 809 N N . ILE A 1 106 ? -10.317 -8.175 -1.396 1.00 89.06 106 ILE A N 1
ATOM 810 C CA . ILE A 1 106 ? -10.537 -9.091 -0.261 1.00 89.06 106 ILE A CA 1
ATOM 811 C C . ILE A 1 106 ? -10.376 -8.368 1.092 1.00 89.06 106 ILE A C 1
ATOM 813 O O . ILE A 1 106 ? -10.842 -8.848 2.131 1.00 89.06 106 ILE A O 1
ATOM 817 N N . PHE A 1 107 ? -9.754 -7.188 1.084 1.00 88.75 107 PHE A N 1
ATOM 818 C CA . PHE A 1 107 ? -9.440 -6.360 2.244 1.00 88.75 107 PHE A CA 1
ATOM 819 C C . PHE A 1 107 ? -10.576 -6.238 3.285 1.00 88.75 107 PHE A C 1
ATOM 821 O O . PHE A 1 107 ? -10.306 -6.546 4.452 1.00 88.75 107 PHE A O 1
ATOM 828 N N . PRO A 1 108 ? -11.836 -5.882 2.938 1.00 86.81 108 PRO A N 1
ATOM 829 C CA . PRO A 1 108 ? -12.891 -5.690 3.941 1.00 86.81 108 PRO A CA 1
ATOM 830 C C . PRO A 1 108 ? -13.373 -6.997 4.594 1.00 86.81 108 PRO A C 1
ATOM 832 O O . PRO A 1 108 ? -14.013 -6.960 5.642 1.00 86.81 108 PRO A O 1
ATOM 835 N N . PHE A 1 109 ? -13.060 -8.159 4.013 1.00 85.94 109 PHE A N 1
ATOM 836 C CA . PHE A 1 109 ? -13.524 -9.470 4.484 1.00 85.94 109 PHE A CA 1
ATOM 837 C C . PHE A 1 109 ? -12.494 -10.212 5.348 1.00 85.94 109 PHE A C 1
ATOM 839 O O . PHE A 1 109 ? -12.734 -11.341 5.790 1.00 85.94 109 PHE A O 1
ATOM 846 N N . THR A 1 110 ? -11.328 -9.608 5.585 1.00 86.75 110 THR A N 1
ATOM 847 C CA . THR A 1 110 ? -10.220 -10.224 6.328 1.00 86.75 110 THR A CA 1
ATOM 848 C C . THR A 1 110 ? -9.839 -9.412 7.556 1.00 86.75 110 THR A C 1
ATOM 850 O O . THR A 1 110 ? -10.328 -8.306 7.783 1.00 86.75 110 THR A O 1
ATOM 853 N N . ARG A 1 111 ? -8.921 -9.949 8.371 1.00 84.19 111 ARG A N 1
ATOM 854 C CA . ARG A 1 111 ? -8.375 -9.223 9.525 1.00 84.19 111 ARG A CA 1
ATOM 855 C C . ARG A 1 111 ? -7.644 -7.928 9.142 1.00 84.19 111 ARG A C 1
ATOM 857 O O . ARG A 1 111 ? -7.378 -7.140 10.042 1.00 84.19 111 ARG A O 1
ATOM 864 N N . LEU A 1 112 ? -7.381 -7.668 7.857 1.00 84.56 112 LEU A N 1
ATOM 865 C CA . LEU A 1 112 ? -6.739 -6.436 7.386 1.00 84.56 112 LEU A CA 1
ATOM 866 C C . LEU A 1 112 ? -7.523 -5.162 7.707 1.00 84.56 112 LEU A C 1
ATOM 868 O O . LEU A 1 112 ? -6.904 -4.116 7.876 1.00 84.56 112 LEU A O 1
ATOM 872 N N . VAL A 1 113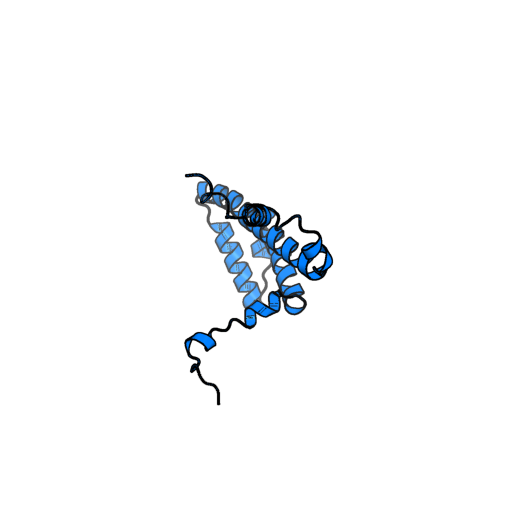 ? -8.844 -5.249 7.898 1.00 88.44 113 VAL A N 1
ATOM 873 C CA . VAL A 1 113 ? -9.675 -4.108 8.318 1.00 88.44 113 VAL A CA 1
ATOM 874 C C . VAL A 1 113 ? -9.175 -3.435 9.606 1.00 88.44 113 VAL A C 1
ATOM 876 O O . VAL A 1 113 ? -9.379 -2.239 9.792 1.00 88.44 113 VAL A O 1
ATOM 879 N N . HIS A 1 114 ? -8.445 -4.160 10.463 1.00 86.19 114 HIS A N 1
ATOM 880 C CA . HIS A 1 114 ? -7.873 -3.614 11.698 1.00 86.19 114 HIS A CA 1
ATOM 881 C C . HIS A 1 114 ? -6.872 -2.476 11.458 1.00 86.19 114 HIS A C 1
ATOM 883 O O . HIS A 1 114 ? -6.635 -1.693 12.374 1.00 86.19 114 HIS A O 1
ATOM 889 N N . VAL A 1 115 ? -6.324 -2.331 10.244 1.00 87.25 115 VAL A N 1
ATOM 890 C CA . VAL A 1 115 ? -5.460 -1.190 9.897 1.00 87.25 115 VAL A CA 1
ATOM 891 C C . VAL A 1 115 ? -6.192 0.157 10.004 1.00 87.25 115 VAL A C 1
ATOM 893 O O . VAL A 1 115 ? -5.554 1.182 10.206 1.00 87.25 115 VAL A O 1
ATOM 896 N N . TRP A 1 116 ? -7.528 0.177 9.931 1.00 84.12 116 TRP A N 1
ATOM 897 C CA . TRP A 1 116 ? -8.324 1.396 10.129 1.00 84.12 116 TRP A CA 1
ATOM 898 C C . TRP A 1 116 ? -8.501 1.770 11.600 1.00 84.12 116 TRP A C 1
ATOM 900 O O . TRP A 1 116 ? -8.761 2.926 11.918 1.00 84.12 116 TRP A O 1
ATOM 910 N N . SER A 1 117 ? -8.346 0.814 12.516 1.00 83.75 117 SER A N 1
ATOM 911 C CA . SER A 1 117 ? -8.522 1.026 13.955 1.00 83.75 117 SER A CA 1
ATOM 912 C C . SER A 1 117 ? -7.222 1.426 14.653 1.00 83.75 117 SER A C 1
ATOM 914 O O . SER A 1 117 ? -7.078 1.189 15.852 1.00 83.75 117 SER A O 1
ATOM 916 N N . VAL A 1 118 ? -6.263 2.017 13.925 1.00 84.75 118 VAL A N 1
ATOM 917 C CA . VAL A 1 118 ? -5.009 2.491 14.521 1.00 84.75 118 VAL A CA 1
ATOM 918 C C . VAL A 1 118 ? -5.349 3.534 15.590 1.00 84.75 118 VAL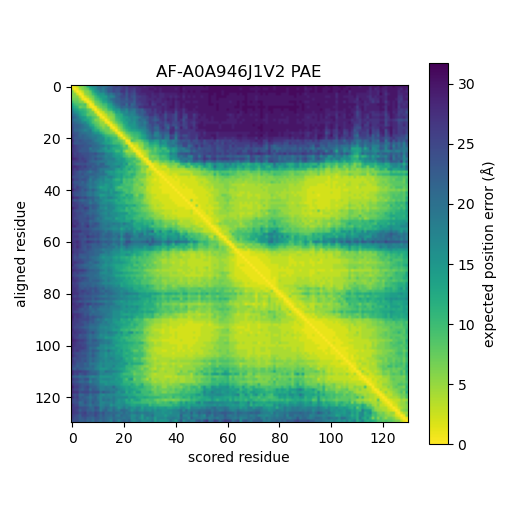 A C 1
ATOM 920 O O . VAL A 1 118 ? -5.939 4.570 15.271 1.00 84.75 118 VAL A O 1
ATOM 923 N N . PRO A 1 119 ? -4.989 3.291 16.862 1.00 82.62 119 PRO A N 1
ATOM 924 C CA . PRO A 1 119 ? -5.406 4.123 17.982 1.00 82.62 119 PRO A CA 1
ATOM 925 C C . PRO A 1 119 ? -4.569 5.409 18.077 1.00 82.62 119 PRO A C 1
ATOM 927 O O . PRO A 1 119 ? -3.954 5.694 19.100 1.00 82.62 119 PRO A O 1
ATOM 930 N N . VAL A 1 120 ? -4.544 6.226 17.020 1.00 84.69 120 VAL A N 1
ATOM 931 C CA . VAL A 1 120 ? -3.813 7.510 16.993 1.00 84.69 120 VAL A CA 1
ATOM 932 C C . VAL A 1 120 ? -4.321 8.451 18.094 1.00 84.69 120 VAL A C 1
ATOM 934 O O . VAL A 1 120 ? -3.570 9.238 18.669 1.00 84.69 120 VAL A O 1
ATOM 937 N N . THR A 1 121 ? -5.598 8.321 18.449 1.00 79.25 121 THR A N 1
ATOM 938 C CA . THR A 1 121 ? -6.259 9.075 19.516 1.00 79.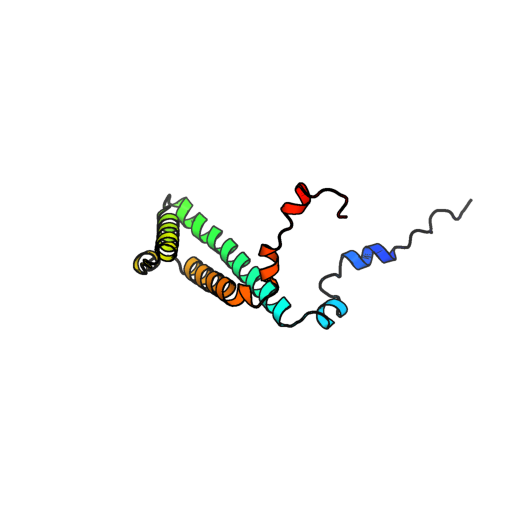25 121 THR A CA 1
ATOM 939 C C . THR A 1 121 ? -5.734 8.757 20.918 1.00 79.25 121 THR A C 1
ATOM 941 O O . THR A 1 121 ? -5.891 9.598 21.801 1.00 79.25 121 THR A O 1
ATOM 944 N N . TYR A 1 122 ? -5.051 7.622 21.144 1.00 80.75 122 TYR A N 1
ATOM 945 C CA . TYR A 1 122 ? -4.441 7.314 22.448 1.00 80.75 122 TYR A CA 1
ATOM 946 C C . TYR A 1 122 ? -3.357 8.316 22.842 1.00 80.75 122 TYR A C 1
ATOM 948 O O . TYR A 1 122 ? -3.196 8.587 24.027 1.00 80.75 122 TYR A O 1
ATOM 956 N N . LEU A 1 123 ? -2.664 8.919 21.871 1.00 83.94 123 LEU A N 1
ATOM 957 C CA . LEU A 1 123 ? -1.627 9.920 22.144 1.00 83.94 123 LEU A CA 1
ATOM 958 C C . LEU A 1 123 ? -2.177 11.173 22.837 1.00 83.94 123 LEU A C 1
ATOM 960 O O . LEU A 1 123 ? -1.435 11.876 23.514 1.00 83.94 123 LEU A O 1
ATOM 964 N N . LYS A 1 124 ? -3.468 11.466 22.655 1.00 85.12 124 LYS A N 1
ATOM 965 C CA . LYS A 1 124 ? -4.137 12.651 23.210 1.00 85.12 124 LYS A CA 1
ATOM 966 C C . LYS A 1 124 ? -5.192 12.296 24.257 1.00 85.12 12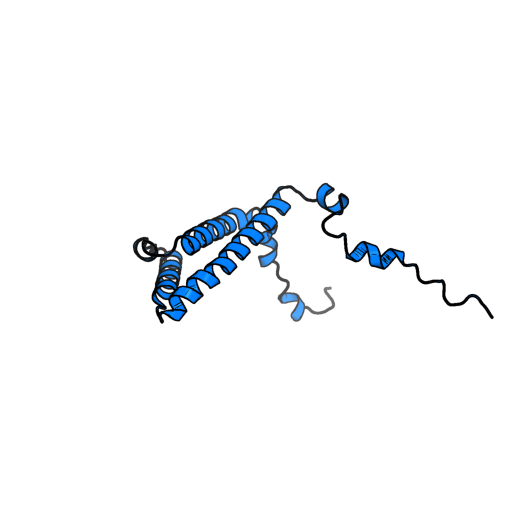4 LYS A C 1
ATOM 968 O O . LYS A 1 124 ? -5.943 13.171 24.682 1.00 85.12 124 LYS A O 1
ATOM 973 N N . ARG A 1 125 ? -5.297 11.021 24.647 1.00 81.81 125 ARG A N 1
ATOM 974 C CA . ARG A 1 125 ? -6.353 10.563 25.551 1.00 81.81 125 ARG A CA 1
ATOM 975 C C . ARG A 1 125 ? -5.975 10.884 27.004 1.00 81.81 125 ARG A C 1
ATOM 977 O O . ARG A 1 125 ? -4.891 10.484 27.430 1.00 81.81 125 ARG A O 1
ATOM 984 N N . PRO A 1 126 ? -6.846 11.553 27.785 1.00 80.31 126 PRO A N 1
ATOM 985 C CA . PRO A 1 126 ? -6.648 11.658 29.225 1.00 80.31 126 PRO A CA 1
ATOM 986 C C . PRO A 1 126 ? -6.641 10.256 29.848 1.00 80.31 126 PRO A C 1
ATOM 988 O O . PRO A 1 126 ? -7.382 9.369 29.421 1.00 80.31 126 PRO A O 1
ATOM 991 N N . TYR A 1 127 ? -5.782 10.049 30.848 1.00 78.62 127 TYR A N 1
ATOM 992 C CA . TYR A 1 127 ? -5.574 8.733 31.469 1.00 78.62 127 TYR A CA 1
ATOM 993 C C . TYR A 1 127 ? -6.833 8.201 32.171 1.00 78.62 127 TYR A C 1
ATOM 995 O O . TYR A 1 127 ? -6.999 6.995 32.338 1.00 78.62 127 TYR A O 1
ATOM 1003 N N . GLN A 1 128 ? -7.725 9.111 32.559 1.00 81.06 128 GLN A N 1
ATOM 1004 C CA . GLN A 1 128 ? -8.957 8.815 33.263 1.00 81.06 128 GLN A CA 1
ATOM 1005 C C . GLN A 1 128 ? -10.150 9.096 32.352 1.00 81.06 128 GLN A C 1
ATOM 1007 O O . GLN A 1 128 ? -10.282 10.187 31.796 1.00 81.06 128 GLN A O 1
ATOM 1012 N N . ILE A 1 129 ? -11.007 8.090 32.202 1.00 71.31 129 ILE A N 1
ATOM 1013 C CA . ILE A 1 129 ? -12.315 8.214 31.559 1.00 71.31 129 ILE A CA 1
ATOM 1014 C C . ILE A 1 129 ? -13.320 8.014 32.687 1.00 71.31 129 ILE A C 1
ATOM 1016 O O . ILE A 1 129 ? -13.323 6.945 33.297 1.00 71.31 129 ILE A O 1
ATOM 1020 N N . VAL A 1 130 ? -14.067 9.063 33.018 1.00 73.94 130 VAL A N 1
ATOM 1021 C CA . VAL A 1 130 ? -15.165 9.041 33.997 1.00 73.94 130 VAL A CA 1
ATOM 1022 C C . VAL A 1 130 ? -16.500 9.006 33.279 1.00 73.94 130 VAL A C 1
ATOM 1024 O O . VAL A 1 130 ? -16.579 9.604 32.182 1.00 73.94 130 VAL A O 1
#

Solvent-accessible surface area (backbone atoms only — not comparable to full-atom values): 8114 Å² total; per-residue (Å²): 145,80,89,88,86,83,87,74,80,75,71,69,67,63,65,74,77,46,76,89,75,39,65,73,58,63,75,71,53,52,70,72,62,54,52,51,53,50,51,51,51,50,41,50,50,40,52,60,51,44,50,60,58,49,49,59,36,50,77,70,74,49,62,60,69,62,54,32,53,50,51,34,53,51,22,49,76,69,75,54,68,52,71,76,52,56,66,87,52,62,66,61,57,55,53,34,50,53,50,49,53,50,49,62,70,48,32,83,81,44,80,64,51,56,71,76,65,63,67,70,64,61,82,76,52,69,95,73,86,131

Mean predicted aligned error: 12.7 Å

pLDDT: mean 78.45, std 14.38, range [44.66, 94.5]

Foldseek 3Di:
DDDDPPPDPPVVVVVVVCPPVDVVCVVPDDPQQVVLVVLVVVLVVLVVVVVVVVVVCVVVVHPLLVVLVVVQVVCVVVVNHDPVSCPPHDVSVVVSVVSVVVCVVCCVVGPNVCVVVPPPVVVVDDPDDD